Protein AF-A0A539E6S0-F1 (afdb_monomer_lite)

Foldseek 3Di:
DPVVQVVVLLVCLVVPDQEDEPHDPCSCVSSVVVVHDHHYDPDDVVVQPPDPDDDRDDDDDDDDDDDD

Secondary structure (DSSP, 8-state):
-HHHHHHHHHHHHHTT--EESSPPTTHHHHHHHTT---EE-SS-HHHH---SS-----------PPP-

Structure (mmCIF, N/CA/C/O backbone):
data_AF-A0A539E6S0-F1
#
_entry.id   AF-A0A539E6S0-F1
#
loop_
_atom_site.group_PDB
_atom_site.id
_atom_site.type_symbol
_atom_site.label_atom_id
_atom_site.label_alt_id
_atom_site.label_comp_id
_atom_site.label_asym_id
_atom_site.label_entity_id
_atom_site.label_seq_id
_atom_site.pdbx_PDB_ins_code
_atom_site.Cartn_x
_atom_site.Cartn_y
_atom_site.Cartn_z
_atom_site.occupancy
_atom_site.B_iso_or_equiv
_atom_site.auth_seq_id
_atom_site.auth_comp_id
_atom_site.auth_asym_id
_atom_site.auth_atom_id
_atom_site.pdbx_PDB_model_num
ATOM 1 N N . MET A 1 1 ? 11.183 9.405 -4.784 1.00 64.81 1 MET A N 1
ATOM 2 C CA . MET A 1 1 ? 10.307 8.489 -5.545 1.00 64.81 1 MET A CA 1
ATOM 3 C C . MET A 1 1 ? 9.022 9.146 -6.075 1.00 64.81 1 MET A C 1
ATOM 5 O O . MET A 1 1 ? 8.284 8.442 -6.741 1.00 64.81 1 MET A O 1
ATOM 9 N N . GLY A 1 2 ? 8.767 10.446 -5.824 1.00 83.88 2 GLY A N 1
ATOM 10 C CA . GLY A 1 2 ? 7.776 11.285 -6.533 1.00 83.88 2 GLY A CA 1
ATOM 11 C C . GLY A 1 2 ? 6.424 10.637 -6.870 1.00 83.88 2 GLY A C 1
ATOM 12 O O . GLY A 1 2 ? 5.938 9.765 -6.151 1.00 83.88 2 GLY A O 1
ATOM 13 N N . ASP A 1 3 ? 5.856 11.032 -8.009 1.00 92.00 3 ASP A N 1
ATOM 14 C CA . ASP A 1 3 ? 4.587 10.496 -8.531 1.00 92.00 3 ASP A CA 1
ATOM 15 C C . ASP A 1 3 ? 4.661 9.005 -8.889 1.00 92.00 3 ASP A C 1
ATOM 17 O O . ASP A 1 3 ? 3.656 8.286 -8.878 1.00 92.00 3 ASP A O 1
ATOM 21 N N . THR A 1 4 ? 5.868 8.506 -9.167 1.00 93.75 4 THR A N 1
ATOM 22 C CA . THR A 1 4 ? 6.111 7.089 -9.452 1.00 93.75 4 THR A CA 1
ATOM 23 C C . THR A 1 4 ? 5.656 6.204 -8.296 1.00 93.75 4 THR A C 1
ATOM 25 O O . THR A 1 4 ? 5.063 5.157 -8.535 1.00 93.75 4 THR A O 1
ATOM 28 N N . LYS A 1 5 ? 5.871 6.629 -7.045 1.00 91.81 5 LYS A N 1
ATOM 29 C CA . LYS A 1 5 ? 5.444 5.861 -5.872 1.00 91.81 5 LYS A CA 1
ATOM 30 C C . LYS A 1 5 ? 3.927 5.767 -5.761 1.00 91.81 5 LYS A C 1
ATOM 32 O O . LYS A 1 5 ? 3.412 4.682 -5.533 1.00 91.81 5 LYS A O 1
ATOM 37 N N . VAL A 1 6 ? 3.223 6.880 -5.965 1.00 95.00 6 VAL A N 1
ATOM 38 C CA . VAL A 1 6 ? 1.751 6.906 -5.941 1.00 95.00 6 VAL A CA 1
ATOM 39 C C . VAL A 1 6 ? 1.191 5.965 -7.006 1.00 95.00 6 VAL A C 1
ATOM 41 O O . VAL A 1 6 ? 0.276 5.192 -6.738 1.00 95.00 6 VAL A O 1
ATOM 44 N N . THR A 1 7 ? 1.768 6.006 -8.209 1.00 95.50 7 THR A N 1
ATOM 45 C CA . THR A 1 7 ? 1.352 5.148 -9.325 1.00 95.50 7 THR A CA 1
ATOM 46 C C . THR A 1 7 ? 1.579 3.670 -9.009 1.00 95.50 7 THR A C 1
ATOM 48 O O . THR A 1 7 ? 0.692 2.850 -9.238 1.00 95.50 7 THR A O 1
ATOM 51 N N . LEU A 1 8 ? 2.744 3.334 -8.448 1.00 93.50 8 LEU A N 1
ATOM 52 C CA . LEU A 1 8 ? 3.093 1.966 -8.073 1.00 93.50 8 LEU A CA 1
ATOM 53 C C . LEU A 1 8 ? 2.182 1.424 -6.965 1.00 93.50 8 LEU A C 1
ATOM 55 O O . LEU A 1 8 ? 1.650 0.326 -7.106 1.00 93.50 8 LEU A O 1
ATOM 59 N N . ASP A 1 9 ? 1.974 2.200 -5.899 1.00 93.75 9 ASP A N 1
ATOM 60 C CA . ASP A 1 9 ? 1.128 1.797 -4.774 1.00 93.75 9 ASP A CA 1
ATOM 61 C C . ASP A 1 9 ? -0.315 1.555 -5.246 1.00 93.75 9 ASP A C 1
ATOM 63 O O . ASP A 1 9 ? -0.919 0.543 -4.897 1.00 93.75 9 ASP A O 1
ATOM 67 N N . ARG A 1 10 ? -0.854 2.428 -6.111 1.00 95.44 10 ARG A N 1
ATOM 68 C CA . ARG A 1 10 ? -2.196 2.244 -6.688 1.00 95.44 10 ARG A CA 1
ATOM 69 C C . ARG A 1 10 ? -2.299 0.987 -7.540 1.00 95.44 10 ARG A C 1
ATOM 71 O O . ARG A 1 10 ? -3.255 0.241 -7.371 1.00 95.44 10 ARG A O 1
ATOM 78 N N . ALA A 1 11 ? -1.315 0.728 -8.402 1.00 96.12 11 ALA A N 1
ATOM 79 C CA . ALA A 1 11 ? -1.305 -0.478 -9.223 1.00 96.12 11 ALA A CA 1
ATOM 80 C C . ALA A 1 11 ? -1.273 -1.751 -8.360 1.00 96.12 11 ALA A C 1
ATOM 82 O O . ALA A 1 11 ? -2.024 -2.686 -8.617 1.00 96.12 11 ALA A O 1
ATOM 83 N N . ALA A 1 12 ? -0.453 -1.781 -7.304 1.00 94.31 12 ALA A N 1
ATOM 84 C CA . ALA A 1 12 ? -0.404 -2.909 -6.374 1.00 94.31 12 ALA A CA 1
ATOM 85 C C . ALA A 1 12 ? -1.756 -3.141 -5.673 1.00 94.31 12 ALA A C 1
ATOM 87 O O . ALA A 1 12 ? -2.246 -4.271 -5.630 1.00 94.31 12 ALA A O 1
ATOM 88 N N . ILE A 1 13 ? -2.383 -2.067 -5.187 1.00 96.06 13 ILE A N 1
ATOM 89 C CA . ILE A 1 13 ? -3.708 -2.095 -4.552 1.00 96.06 13 ILE A CA 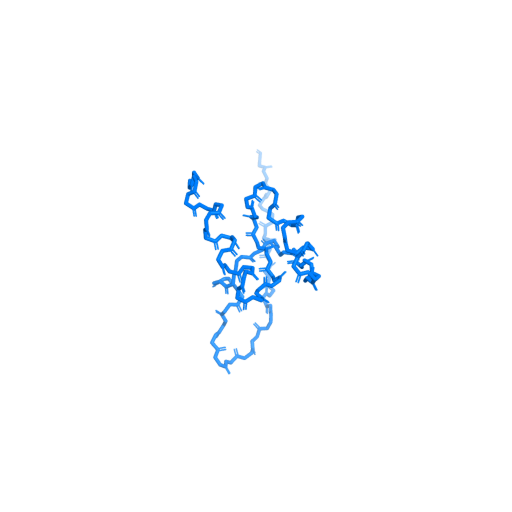1
ATOM 90 C C . ILE A 1 13 ? -4.788 -2.570 -5.531 1.00 96.06 13 ILE A C 1
ATOM 92 O O . ILE A 1 13 ? -5.617 -3.405 -5.175 1.00 96.06 13 ILE A O 1
ATOM 96 N N . ASP A 1 14 ? -4.768 -2.094 -6.777 1.00 96.62 14 ASP A N 1
ATOM 97 C CA . ASP A 1 14 ? -5.711 -2.521 -7.818 1.00 96.62 14 ASP A CA 1
ATOM 98 C C . ASP A 1 14 ? -5.592 -4.023 -8.136 1.00 96.62 14 ASP A C 1
ATOM 100 O O . ASP A 1 14 ? -6.566 -4.642 -8.567 1.00 96.62 14 ASP A O 1
ATOM 104 N N . HIS A 1 15 ? -4.428 -4.623 -7.869 1.00 96.00 15 HIS A N 1
ATOM 105 C CA . HIS A 1 15 ? -4.180 -6.064 -7.950 1.00 96.00 15 HIS A CA 1
ATOM 106 C C . HIS A 1 15 ? -4.473 -6.834 -6.649 1.00 96.00 15 HIS A C 1
ATOM 108 O O . HIS A 1 15 ? -4.232 -8.040 -6.589 1.00 96.00 15 HIS A O 1
ATOM 114 N N . GLY A 1 16 ? -5.022 -6.176 -5.626 1.00 94.00 16 GLY A N 1
ATOM 115 C CA . GLY A 1 16 ? -5.459 -6.810 -4.382 1.00 94.00 16 GLY A CA 1
ATOM 116 C C . GLY A 1 16 ? -4.384 -6.924 -3.302 1.00 94.00 16 GLY A C 1
ATOM 117 O O . GLY A 1 16 ? -4.626 -7.583 -2.293 1.00 94.00 16 GLY A O 1
A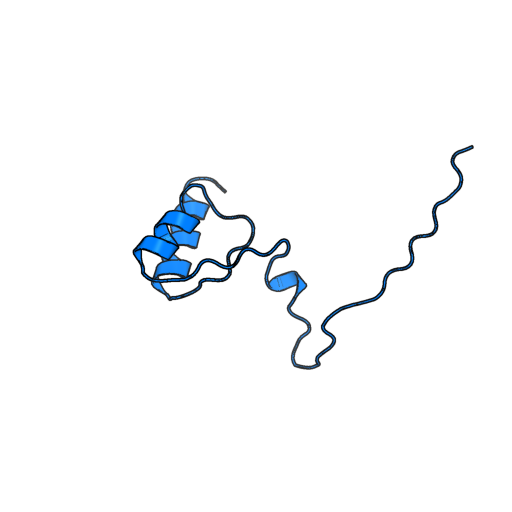TOM 118 N N . LEU A 1 17 ? -3.211 -6.299 -3.470 1.00 92.06 17 LEU A N 1
ATOM 119 C CA . LEU A 1 17 ? -2.244 -6.223 -2.375 1.00 92.06 17 LEU A CA 1
ATOM 120 C C . LEU A 1 17 ? -2.769 -5.283 -1.290 1.00 92.06 17 LEU A C 1
ATOM 122 O O . LEU A 1 17 ? -3.082 -4.123 -1.548 1.00 92.06 17 LEU A O 1
ATOM 126 N N . ASN A 1 18 ? -2.794 -5.786 -0.061 1.00 89.94 18 ASN A N 1
ATOM 127 C CA . ASN A 1 18 ? -3.224 -5.041 1.115 1.00 89.94 18 ASN A CA 1
ATOM 128 C C . ASN A 1 18 ? -2.121 -4.898 2.180 1.00 89.94 18 ASN A C 1
ATOM 130 O O . ASN A 1 18 ? -2.305 -4.160 3.142 1.00 89.94 18 ASN A O 1
ATOM 134 N N . GLY A 1 19 ? -0.972 -5.563 2.002 1.00 80.94 19 GLY A N 1
ATOM 135 C CA . GLY A 1 19 ? 0.226 -5.349 2.811 1.00 80.94 19 GLY A CA 1
ATOM 136 C C . GLY A 1 19 ? 1.038 -4.163 2.300 1.00 80.94 19 GLY A C 1
ATOM 137 O O . GLY A 1 19 ? 1.536 -4.184 1.175 1.00 80.94 19 GLY A O 1
ATOM 138 N N . ILE A 1 20 ? 1.162 -3.123 3.120 1.00 82.31 20 ILE A N 1
ATOM 139 C CA . ILE A 1 20 ? 1.683 -1.820 2.715 1.00 82.31 20 ILE A CA 1
ATOM 140 C C . ILE A 1 20 ? 2.837 -1.419 3.644 1.00 82.31 20 ILE A C 1
ATOM 142 O O . ILE A 1 20 ? 2.641 -1.162 4.830 1.00 82.31 20 ILE A O 1
ATOM 146 N N . ALA A 1 21 ? 4.050 -1.331 3.092 1.00 86.00 21 ALA A N 1
ATOM 147 C CA . ALA A 1 21 ? 5.224 -0.808 3.791 1.00 86.00 21 ALA A CA 1
ATOM 148 C C . ALA A 1 21 ? 5.584 0.576 3.239 1.00 86.00 21 ALA A C 1
ATOM 150 O O . ALA A 1 21 ? 5.753 0.738 2.028 1.00 86.00 21 ALA A O 1
ATOM 151 N N . TYR A 1 22 ? 5.707 1.566 4.126 1.00 86.06 22 TYR A N 1
ATOM 152 C CA . TYR A 1 22 ? 6.042 2.958 3.791 1.00 86.06 22 TYR A CA 1
ATOM 153 C C . TYR A 1 22 ? 5.225 3.518 2.598 1.00 86.06 22 TYR A C 1
ATOM 155 O O . TYR A 1 22 ? 5.812 3.821 1.554 1.00 86.06 22 TYR A O 1
ATOM 163 N N . PRO A 1 23 ? 3.879 3.611 2.690 1.00 90.31 23 PRO A N 1
ATOM 164 C CA . PRO A 1 23 ? 3.014 4.026 1.579 1.00 90.31 23 PRO A CA 1
ATOM 165 C C . PRO A 1 23 ? 3.229 5.464 1.112 1.00 90.31 23 PRO A C 1
ATOM 167 O O . PRO A 1 23 ? 3.776 6.303 1.821 1.00 90.31 23 PRO A O 1
ATOM 170 N N . ALA A 1 24 ? 2.774 5.760 -0.104 1.00 93.56 24 ALA A N 1
ATOM 171 C CA . ALA A 1 24 ? 2.552 7.125 -0.542 1.00 93.56 24 ALA A CA 1
ATOM 172 C C . ALA A 1 24 ? 1.341 7.702 0.194 1.00 93.56 24 ALA A C 1
ATOM 174 O O . ALA A 1 24 ? 0.434 6.968 0.599 1.00 93.56 24 ALA A O 1
ATOM 175 N N . GLU A 1 25 ? 1.297 9.026 0.304 1.00 93.38 25 GLU A N 1
ATOM 176 C CA . GLU A 1 25 ? 0.140 9.718 0.861 1.00 93.38 25 GLU A CA 1
ATOM 177 C C . GLU A 1 25 ? -1.159 9.292 0.162 1.00 93.38 25 GLU A C 1
ATOM 179 O O . GLU A 1 25 ? -1.242 9.212 -1.067 1.00 93.38 25 GLU A O 1
ATOM 184 N N . GLY A 1 26 ? -2.174 8.979 0.969 1.00 94.44 26 GLY A N 1
ATOM 185 C CA . GLY A 1 26 ? -3.486 8.531 0.501 1.00 94.44 26 GLY A CA 1
ATOM 186 C C . GLY A 1 26 ? -3.585 7.070 0.041 1.00 94.44 26 GLY A C 1
ATOM 187 O O . GLY A 1 26 ? -4.687 6.640 -0.296 1.00 94.44 26 GLY A O 1
ATOM 188 N N . ALA A 1 27 ? -2.504 6.277 0.043 1.00 94.75 27 ALA A N 1
ATOM 189 C CA . ALA A 1 27 ? -2.570 4.873 -0.384 1.00 94.75 27 ALA A CA 1
ATOM 190 C C . ALA A 1 27 ? -3.466 4.009 0.524 1.00 94.75 27 ALA A C 1
ATOM 192 O O . ALA A 1 27 ? -4.191 3.156 0.023 1.00 94.75 27 ALA A O 1
ATOM 193 N N . ILE A 1 28 ? -3.471 4.266 1.838 1.00 95.38 28 ILE A N 1
ATOM 194 C CA . ILE A 1 28 ? -4.328 3.554 2.806 1.00 95.38 28 ILE A CA 1
ATOM 195 C C . ILE A 1 28 ? -5.807 3.805 2.488 1.00 95.38 28 ILE A C 1
ATOM 197 O O . ILE A 1 28 ? -6.549 2.865 2.224 1.00 95.38 28 ILE A O 1
ATOM 201 N N . ALA A 1 29 ? -6.204 5.079 2.397 1.00 96.81 29 ALA A N 1
ATOM 202 C CA . ALA A 1 29 ? -7.570 5.462 2.041 1.00 96.81 29 ALA A CA 1
ATOM 203 C C . ALA A 1 29 ? -7.986 4.905 0.667 1.00 96.81 29 ALA A C 1
ATOM 205 O O . ALA A 1 29 ? -9.140 4.529 0.457 1.00 96.81 29 ALA A O 1
ATOM 206 N N . TYR A 1 30 ? -7.043 4.822 -0.280 1.00 96.88 30 TYR A N 1
ATOM 207 C CA . TYR A 1 30 ? -7.296 4.188 -1.569 1.00 96.88 30 TYR A CA 1
ATOM 208 C C . TYR A 1 30 ? -7.567 2.685 -1.416 1.00 96.88 30 TYR A C 1
ATOM 210 O O . TYR A 1 30 ? -8.575 2.220 -1.938 1.00 96.88 30 TYR A O 1
ATOM 218 N N . ALA A 1 31 ? -6.746 1.940 -0.670 1.00 96.69 31 ALA A N 1
ATOM 219 C CA . ALA A 1 31 ? -6.960 0.512 -0.412 1.00 96.69 31 ALA A CA 1
ATOM 220 C C . ALA A 1 31 ? -8.329 0.233 0.231 1.00 96.69 31 ALA A C 1
ATOM 222 O O . ALA A 1 31 ? -9.083 -0.607 -0.263 1.00 96.69 31 ALA A O 1
ATOM 223 N N . GLU A 1 32 ? -8.697 1.011 1.249 1.00 96.06 32 GLU A N 1
ATOM 224 C CA . GLU A 1 32 ? -10.001 0.920 1.915 1.00 96.06 32 GLU A CA 1
ATOM 225 C C . GLU A 1 32 ? -11.158 1.183 0.939 1.00 96.06 32 GLU A C 1
ATOM 227 O O . GLU A 1 32 ? -12.143 0.445 0.919 1.00 96.06 32 GLU A O 1
ATOM 232 N N . SER A 1 33 ? -11.017 2.170 0.043 1.00 97.44 33 SER A N 1
ATOM 233 C CA . SER A 1 33 ? -12.020 2.448 -0.999 1.00 97.44 33 SER A CA 1
ATOM 234 C C . SER A 1 33 ? -12.190 1.307 -2.013 1.00 97.44 33 SER A C 1
ATOM 236 O O . SER A 1 33 ? -13.222 1.217 -2.678 1.00 97.44 33 SER A O 1
ATOM 238 N N . ARG A 1 34 ? -11.192 0.418 -2.126 1.00 97.00 34 ARG A N 1
ATOM 239 C CA . ARG A 1 34 ? -11.238 -0.804 -2.945 1.00 97.00 34 ARG A CA 1
ATOM 240 C C . ARG A 1 34 ? -11.760 -2.019 -2.175 1.00 97.00 34 ARG A C 1
ATOM 242 O O . ARG A 1 34 ? -11.801 -3.108 -2.741 1.00 97.00 34 ARG A O 1
ATOM 249 N N . GLY A 1 35 ? -12.185 -1.837 -0.923 1.00 97.19 35 GLY A N 1
ATOM 250 C CA . GLY A 1 35 ? -12.680 -2.908 -0.060 1.00 97.19 35 GLY A CA 1
ATOM 251 C C . GLY A 1 35 ? -11.574 -3.779 0.535 1.00 97.19 35 GLY A C 1
ATOM 252 O O . GLY A 1 35 ? -11.860 -4.893 0.969 1.00 97.19 35 GLY A O 1
ATOM 253 N N . LEU A 1 36 ? -10.325 -3.303 0.534 1.00 96.31 36 LEU A N 1
ATOM 254 C CA . LEU A 1 36 ? -9.200 -3.991 1.162 1.00 96.31 36 LEU A CA 1
ATOM 255 C C . LEU A 1 36 ? -8.990 -3.479 2.589 1.00 96.31 36 LEU A C 1
ATOM 257 O O . LEU A 1 36 ? -9.073 -2.280 2.845 1.00 96.31 36 LEU A O 1
ATOM 261 N N . ASP A 1 37 ? -8.654 -4.392 3.494 1.00 95.69 37 ASP A N 1
ATOM 262 C CA . ASP A 1 37 ? -8.185 -4.064 4.841 1.00 95.69 37 ASP A CA 1
ATOM 263 C C . ASP A 1 37 ? -6.668 -3.828 4.810 1.00 95.69 37 ASP A C 1
ATOM 265 O O . ASP A 1 37 ? -5.905 -4.753 4.513 1.00 95.69 37 ASP A O 1
ATOM 269 N N . ALA A 1 38 ? -6.231 -2.588 5.041 1.00 91.94 38 ALA A N 1
ATOM 270 C CA . ALA A 1 38 ? -4.837 -2.177 4.887 1.00 91.94 38 ALA A CA 1
ATOM 271 C C . ALA A 1 38 ? -3.972 -2.640 6.070 1.00 91.94 38 ALA A C 1
ATOM 273 O O . ALA A 1 38 ? -4.193 -2.253 7.216 1.00 91.94 38 ALA A O 1
ATOM 274 N N . HIS A 1 39 ? -2.951 -3.454 5.797 1.00 90.56 39 HIS A N 1
ATOM 275 C CA . HIS A 1 39 ? -2.046 -4.009 6.806 1.00 90.56 39 HIS A CA 1
ATOM 276 C C . HIS A 1 39 ? -0.687 -3.322 6.699 1.00 90.56 39 HIS A C 1
ATOM 278 O O . HIS A 1 39 ? 0.001 -3.439 5.683 1.00 90.56 39 HIS A O 1
ATOM 284 N N . LEU A 1 40 ? -0.306 -2.576 7.737 1.00 87.81 40 LEU A N 1
ATOM 285 C CA . LEU A 1 40 ? 0.947 -1.824 7.758 1.00 87.81 40 LEU A CA 1
ATOM 286 C C . LEU A 1 40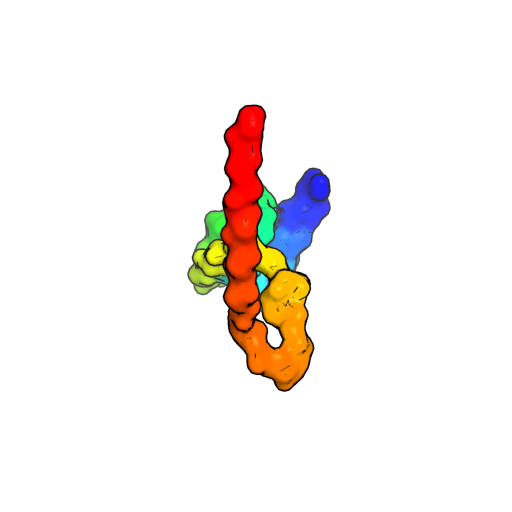 ? 2.101 -2.678 8.277 1.00 87.81 40 LEU A C 1
ATOM 288 O O . LEU A 1 40 ? 1.980 -3.348 9.303 1.00 87.81 40 LEU A O 1
ATOM 292 N N . TYR A 1 41 ? 3.236 -2.601 7.585 1.00 83.25 41 TYR A N 1
ATOM 293 C CA . TYR A 1 41 ? 4.462 -3.292 7.970 1.00 83.25 41 TYR A CA 1
ATOM 294 C C . TYR A 1 41 ? 5.633 -2.314 8.057 1.00 83.25 41 TYR A C 1
ATOM 296 O O . TYR A 1 41 ? 5.872 -1.519 7.149 1.00 83.25 41 TYR A O 1
ATOM 304 N N . GLU A 1 42 ? 6.418 -2.445 9.125 1.00 78.25 42 GLU A N 1
ATOM 305 C CA . GLU A 1 42 ? 7.644 -1.669 9.375 1.00 78.25 42 GLU A CA 1
ATOM 306 C C . GLU A 1 42 ? 8.863 -2.211 8.604 1.00 78.25 42 GLU A C 1
ATOM 308 O O . GLU A 1 42 ? 10.006 -1.869 8.894 1.00 78.25 42 GLU A O 1
ATOM 313 N N . TYR A 1 43 ? 8.648 -3.115 7.650 1.00 72.69 43 TYR A N 1
ATOM 314 C CA . TYR A 1 43 ? 9.697 -3.747 6.857 1.00 72.69 43 TYR A CA 1
ATOM 315 C C . TYR A 1 43 ? 9.145 -4.141 5.491 1.00 72.69 43 TYR A C 1
ATOM 317 O O . TYR A 1 43 ? 8.002 -4.576 5.358 1.00 72.69 43 TYR A O 1
ATOM 325 N N . CYS A 1 44 ? 9.962 -3.977 4.448 1.00 66.69 44 CYS A N 1
ATOM 326 C CA . CYS A 1 44 ? 9.556 -4.361 3.102 1.00 66.69 44 CYS A CA 1
ATOM 327 C C . CYS A 1 44 ? 9.666 -5.881 2.905 1.00 66.69 44 CYS A C 1
ATOM 329 O O . CYS A 1 44 ? 10.472 -6.549 3.554 1.00 66.69 44 CYS A O 1
ATOM 331 N N . CYS A 1 45 ? 8.916 -6.425 1.944 1.00 64.50 45 CYS A N 1
ATOM 332 C CA . CYS A 1 45 ? 8.857 -7.865 1.670 1.00 64.50 45 CYS A CA 1
ATOM 333 C C . CYS A 1 45 ? 10.232 -8.502 1.393 1.00 64.50 45 CYS A C 1
ATOM 335 O O . CYS A 1 45 ? 10.407 -9.694 1.623 1.00 64.50 45 CYS A O 1
ATOM 337 N N . SER A 1 46 ? 11.226 -7.724 0.942 1.00 63.88 46 SER A N 1
ATOM 338 C CA . SER A 1 46 ? 12.595 -8.223 0.729 1.00 63.88 46 SER A CA 1
ATOM 339 C C . SER A 1 46 ? 13.361 -8.524 2.024 1.00 63.88 46 SER A C 1
ATOM 341 O O . SER A 1 46 ? 14.310 -9.298 1.993 1.00 63.88 46 SER A O 1
ATOM 343 N N . LEU A 1 47 ? 12.936 -7.954 3.157 1.00 63.34 47 LEU A N 1
ATOM 344 C CA . LEU A 1 47 ? 13.498 -8.238 4.482 1.00 63.34 47 LEU A CA 1
ATOM 345 C C . LEU A 1 47 ? 12.828 -9.446 5.147 1.00 63.34 47 LEU A C 1
ATOM 347 O O . LEU A 1 47 ? 13.430 -10.080 6.008 1.00 63.34 47 LEU A O 1
ATOM 351 N N . THR A 1 48 ? 11.599 -9.770 4.742 1.00 59.78 48 THR A N 1
ATOM 352 C CA . THR A 1 48 ? 10.852 -10.945 5.219 1.00 59.78 48 THR A CA 1
ATOM 353 C C . THR A 1 48 ? 11.091 -12.177 4.341 1.00 59.78 48 THR A C 1
ATOM 355 O O . THR A 1 48 ? 10.889 -13.303 4.787 1.00 59.78 48 THR A O 1
ATOM 358 N N . TRP A 1 49 ? 11.530 -11.994 3.091 1.00 60.78 49 TRP A N 1
ATOM 359 C CA . TRP A 1 49 ? 11.787 -13.100 2.172 1.00 60.78 49 TRP A CA 1
ATOM 360 C C . TRP A 1 49 ? 13.033 -13.902 2.579 1.00 60.78 49 TRP A C 1
ATOM 362 O O . TRP A 1 49 ? 14.165 -13.510 2.303 1.00 60.78 49 TRP A O 1
ATOM 372 N N . THR A 1 50 ? 12.818 -15.065 3.197 1.00 59.09 50 THR A N 1
ATOM 373 C CA . THR A 1 50 ? 13.870 -16.010 3.621 1.00 59.09 50 THR A CA 1
ATOM 374 C C . THR A 1 50 ? 14.042 -17.209 2.675 1.00 59.09 50 THR A C 1
ATOM 376 O O . THR A 1 50 ? 14.832 -18.112 2.944 1.00 59.09 50 THR A O 1
ATOM 379 N N . GLY A 1 51 ? 13.368 -17.209 1.517 1.00 60.84 51 GLY A N 1
ATOM 380 C CA . GLY A 1 51 ? 13.304 -18.369 0.620 1.00 60.84 51 GLY A CA 1
ATOM 381 C C . GLY A 1 51 ? 12.379 -19.475 1.153 1.00 60.84 51 GLY A C 1
ATOM 382 O O . GLY A 1 51 ? 11.647 -19.274 2.113 1.00 60.84 51 GLY A O 1
ATOM 383 N N . ALA A 1 52 ? 12.392 -20.657 0.525 1.00 57.50 52 ALA A N 1
ATOM 384 C CA . ALA A 1 52 ? 11.503 -21.785 0.858 1.00 57.50 52 ALA A CA 1
ATOM 385 C C . ALA A 1 52 ? 11.789 -22.472 2.215 1.00 57.50 52 ALA A C 1
ATOM 387 O O . ALA A 1 52 ? 11.203 -23.511 2.508 1.00 57.50 52 ALA A O 1
ATOM 388 N N . ALA A 1 53 ? 12.704 -21.936 3.024 1.00 56.91 53 ALA A N 1
ATOM 389 C CA . ALA A 1 53 ? 13.074 -22.486 4.320 1.00 56.91 53 ALA A CA 1
ATOM 390 C C . ALA A 1 53 ? 12.718 -21.470 5.411 1.00 56.91 53 ALA A C 1
ATOM 392 O O . ALA A 1 53 ? 13.398 -20.462 5.594 1.00 56.91 53 ALA A O 1
ATOM 393 N N . GLU A 1 54 ? 11.624 -21.744 6.115 1.00 57.25 54 GLU A N 1
ATOM 394 C CA . GLU A 1 54 ? 11.105 -20.940 7.217 1.00 57.25 54 GLU A CA 1
ATOM 395 C C .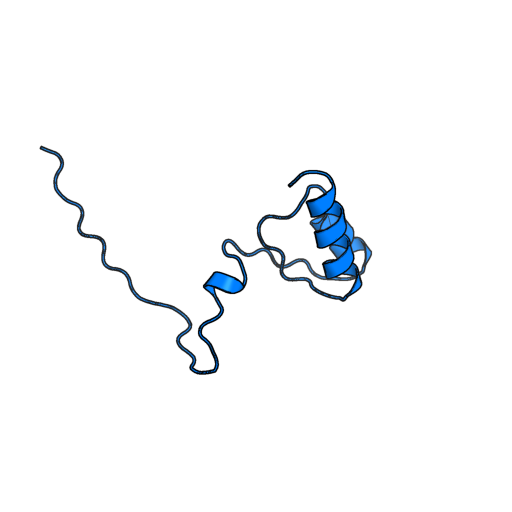 GLU A 1 54 ? 12.144 -20.740 8.331 1.00 57.25 54 GLU A C 1
ATOM 397 O O . GLU A 1 54 ? 12.486 -21.682 9.043 1.00 57.25 54 GLU A O 1
ATOM 402 N N . GLN A 1 55 ? 12.569 -19.493 8.553 1.00 52.59 55 GLN A N 1
ATOM 403 C CA . GLN A 1 55 ? 12.852 -18.971 9.894 1.00 52.59 55 GLN A CA 1
ATOM 404 C C . GLN A 1 55 ? 12.313 -17.537 9.978 1.00 52.59 55 GLN A C 1
ATOM 406 O O . GLN A 1 55 ? 12.825 -16.627 9.334 1.00 52.59 55 GLN A O 1
ATOM 411 N N . SER A 1 56 ? 11.228 -17.369 10.740 1.00 63.56 56 SER A N 1
ATOM 412 C CA . SER A 1 56 ? 10.412 -16.144 10.824 1.00 63.56 56 SER A CA 1
ATOM 413 C C . SER A 1 56 ? 11.122 -14.963 11.511 1.00 63.56 56 SER A C 1
ATOM 415 O O . SER A 1 56 ? 10.780 -13.807 11.279 1.00 63.56 56 SER A O 1
ATOM 417 N N . TYR A 1 57 ? 12.156 -15.213 12.317 1.00 63.53 57 TYR A N 1
ATOM 418 C CA . TYR A 1 57 ? 12.951 -14.158 12.944 1.00 63.53 57 TYR A CA 1
ATOM 419 C C . TYR A 1 57 ? 14.342 -14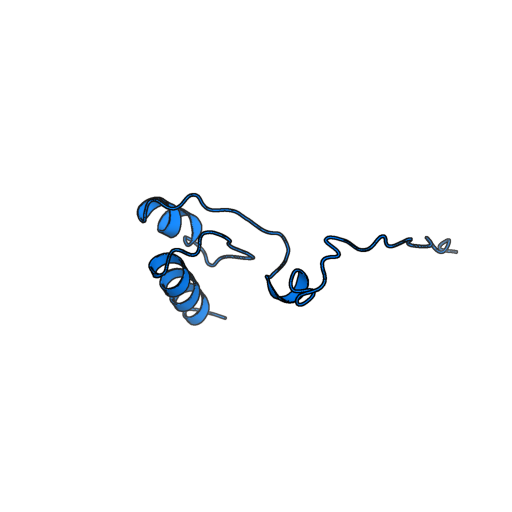.662 13.339 1.00 63.53 57 TYR A C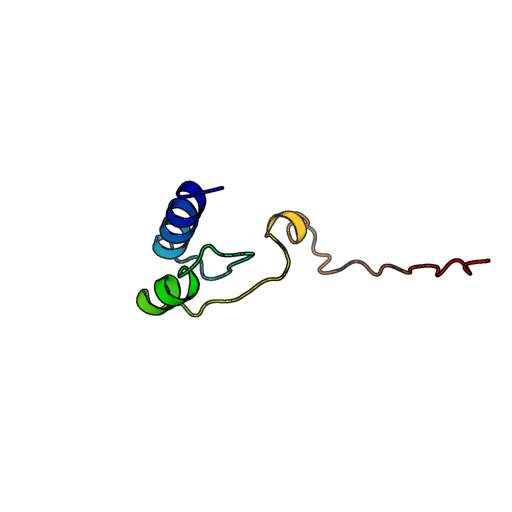 1
ATOM 421 O O . TYR A 1 57 ? 14.568 -15.861 13.502 1.00 63.53 57 TYR A O 1
ATOM 429 N N . ARG A 1 58 ? 15.280 -13.724 13.518 1.00 66.88 58 ARG A N 1
ATOM 430 C CA . ARG A 1 58 ? 16.630 -13.976 14.032 1.00 66.88 58 ARG A CA 1
ATOM 431 C C . ARG A 1 58 ? 16.838 -13.174 15.311 1.00 66.88 58 ARG A C 1
ATOM 433 O O . ARG A 1 58 ? 16.668 -11.959 15.314 1.00 66.88 58 ARG A O 1
ATOM 440 N N . GLU A 1 59 ? 17.232 -13.851 16.383 1.00 76.88 59 GLU A N 1
ATOM 441 C CA . GLU A 1 59 ? 17.622 -13.198 17.631 1.00 76.88 59 GLU A CA 1
ATOM 442 C C . GLU A 1 59 ? 18.939 -12.427 17.431 1.00 76.88 59 GLU A C 1
ATOM 444 O O . GLU A 1 59 ? 19.901 -12.941 16.847 1.00 76.88 59 GLU A O 1
ATOM 449 N N . VAL A 1 60 ? 18.980 -11.173 17.887 1.00 76.38 60 VAL A N 1
ATOM 450 C CA . VAL A 1 60 ? 20.167 -10.313 17.805 1.00 76.38 60 VAL A CA 1
ATOM 451 C C . VAL A 1 60 ? 20.502 -9.792 19.196 1.00 76.38 60 VAL A C 1
ATOM 453 O O . VAL A 1 60 ? 19.756 -9.007 19.774 1.00 76.38 60 VAL A O 1
ATOM 456 N N . SER A 1 61 ? 21.656 -10.200 19.724 1.00 75.50 61 SER A N 1
ATOM 457 C CA . SER A 1 61 ? 22.196 -9.672 20.977 1.00 75.50 61 SER A CA 1
ATOM 458 C C . SER A 1 61 ? 23.099 -8.471 20.692 1.00 75.50 61 SER A C 1
ATOM 460 O O . SER A 1 61 ? 24.155 -8.610 20.070 1.00 75.50 61 SER A O 1
ATOM 462 N N . VAL A 1 62 ? 22.709 -7.287 21.165 1.00 78.00 62 VAL A N 1
ATOM 463 C CA . VAL A 1 62 ? 23.534 -6.074 21.084 1.00 78.00 62 VAL A CA 1
ATOM 464 C C . VAL A 1 62 ? 24.360 -5.953 22.361 1.00 78.00 62 VAL A C 1
ATOM 466 O O . VAL A 1 62 ? 23.817 -5.923 23.464 1.00 78.00 62 VAL A O 1
ATOM 469 N N . ARG A 1 63 ? 25.687 -5.866 22.226 1.00 80.00 63 ARG A N 1
ATOM 470 C CA . ARG A 1 63 ? 26.563 -5.486 23.340 1.00 80.00 63 ARG A CA 1
ATOM 471 C C . ARG A 1 63 ? 26.585 -3.966 23.427 1.00 80.00 63 ARG A C 1
ATOM 473 O O . ARG A 1 63 ? 27.102 -3.316 22.523 1.00 80.00 63 ARG A O 1
ATOM 480 N N . ILE A 1 64 ? 26.041 -3.407 24.503 1.00 76.25 64 ILE A N 1
ATOM 481 C CA . ILE A 1 64 ? 26.214 -1.985 24.805 1.00 76.25 64 ILE A CA 1
ATOM 482 C C . ILE A 1 64 ? 27.664 -1.809 25.264 1.00 76.25 64 ILE A C 1
ATOM 484 O O . ILE A 1 64 ? 28.027 -2.224 26.363 1.00 76.25 64 ILE A O 1
ATOM 488 N N . GLY A 1 65 ? 28.515 -1.262 24.395 1.00 70.69 65 GLY A N 1
ATOM 489 C CA . GLY A 1 65 ? 29.835 -0.789 24.805 1.00 70.69 65 GLY A CA 1
ATOM 490 C C . GLY A 1 65 ? 29.665 0.392 25.757 1.00 70.69 65 GLY A C 1
ATOM 491 O O . GLY A 1 65 ? 28.892 1.302 25.462 1.00 70.69 65 GLY A O 1
ATOM 492 N N . SER A 1 66 ? 30.342 0.371 26.909 1.00 62.12 66 SER A N 1
ATOM 493 C CA . SER A 1 66 ? 30.343 1.507 27.832 1.00 62.12 66 SER A CA 1
ATOM 494 C C . SER A 1 66 ? 30.985 2.708 27.140 1.00 62.12 66 SER A C 1
ATOM 496 O O . SER A 1 66 ? 32.154 2.635 26.757 1.00 62.12 66 SER A O 1
ATOM 498 N N . ALA A 1 67 ? 30.234 3.794 26.973 1.00 60.09 67 ALA A N 1
ATOM 499 C CA . ALA A 1 67 ? 30.817 5.077 26.614 1.00 60.09 67 ALA A CA 1
ATOM 500 C C . ALA A 1 67 ? 31.714 5.536 27.774 1.00 60.09 67 ALA A C 1
ATOM 502 O O . ALA A 1 67 ? 31.240 5.639 28.907 1.00 60.09 67 ALA A O 1
ATOM 503 N N . THR A 1 68 ? 33.004 5.715 27.489 1.00 57.78 68 THR A N 1
ATOM 504 C CA . THR A 1 68 ? 33.985 6.339 28.386 1.00 57.78 68 THR A CA 1
ATOM 505 C C . THR A 1 68 ? 33.799 7.847 28.431 1.00 57.78 68 THR A C 1
ATOM 507 O O . THR A 1 68 ? 33.472 8.423 27.368 1.00 57.78 68 THR A O 1
#

Sequence (68 aa):
MGDTKVTLDRAAIDHGLNGIAYPAEGAIAYAESRGLDAHLYEYCCSLTWTGAAEQSYREVSVRIGSAT

Radius of gyration: 16.99 Å; chains: 1; bounding box: 47×34×38 Å

pLDDT: mean 81.72, std 14.5, range [52.59, 97.44]